Protein AF-A0A1I6V707-F1 (afdb_monomer)

pLDDT: mean 90.72, std 6.78, range [65.81, 97.94]

Foldseek 3Di:
DVLVVQLVVQVVVLVVVCVVVVFDCPVQVVLLSVLSSLVVVLCCLAPVCPPPPHDDPPNDHDPPVVSVVSNVSSVCSNCVSVVVD

Secondary structure (DSSP, 8-state):
-HHHHHHHHHHHHHHHHHHHTT---TTTHHHHHHHHHHHHHHHHHHTGGGSSS--SS---PPPHHHHHHHHHHHHHHHHHHHH--

Sequence (85 aa):
MLIAVLGAIFGFLIKTIYSELGISKEKYEWTIMLGIYIFIFVLYRNKLQFSGWYTGKGREKLPRSATQFFVIISTLLILSPIYLR

Nearest PDB structures (foldseek):
  3ter-assembly1_A  TM=5.071E-01  e=7.993E+00  Caenorhabditis elegans

Solvent-accessible surface area (backbone atoms only — not comparable to full-atom values): 4916 Å² total; per-residue (Å²): 108,69,69,58,54,52,47,51,54,53,50,52,52,52,52,52,56,34,57,79,69,71,54,80,50,87,87,42,48,69,48,32,52,51,11,52,50,44,40,50,50,52,49,35,49,63,48,58,50,70,71,71,86,55,86,62,89,84,85,58,63,64,55,70,66,59,46,50,52,44,48,52,51,15,49,50,37,48,51,42,61,77,79,70,107

Radius of gyration: 14.42 Å; Cα contacts (8 Å, |Δi|>4): 56; chains: 1; bounding box: 33×28×42 Å

Structure (mmCIF, N/CA/C/O backbone):
data_AF-A0A1I6V707-F1
#
_entry.id   AF-A0A1I6V707-F1
#
loop_
_atom_site.group_PDB
_atom_site.id
_atom_site.type_symbol
_atom_site.label_atom_id
_atom_site.label_alt_id
_atom_site.label_comp_id
_atom_site.label_asym_id
_atom_site.label_entity_id
_atom_site.label_seq_id
_atom_site.pdbx_PDB_ins_code
_atom_site.Cartn_x
_atom_site.Cartn_y
_atom_site.Cartn_z
_atom_site.occupancy
_atom_site.B_iso_or_equiv
_atom_site.auth_seq_id
_atom_site.auth_comp_id
_atom_site.auth_asym_id
_atom_site.auth_atom_id
_atom_site.pdbx_PDB_model_num
ATOM 1 N N . MET A 1 1 ? -4.096 -14.603 6.686 1.00 79.94 1 MET A N 1
ATOM 2 C CA . MET A 1 1 ? -4.771 -14.973 5.420 1.00 79.94 1 MET A CA 1
ATOM 3 C C . MET A 1 1 ? -5.181 -13.753 4.593 1.00 79.94 1 MET A C 1
ATOM 5 O O . MET A 1 1 ? -4.677 -13.620 3.490 1.00 79.94 1 MET A O 1
ATOM 9 N N . LEU A 1 2 ? -6.003 -12.827 5.113 1.00 87.19 2 LEU A N 1
ATOM 10 C CA . LEU A 1 2 ? -6.497 -11.663 4.349 1.00 87.19 2 LEU A CA 1
ATOM 11 C C . LEU A 1 2 ? -5.386 -10.811 3.701 1.00 87.19 2 LEU A C 1
ATOM 13 O O . LEU A 1 2 ? -5.471 -10.502 2.519 1.00 87.19 2 LEU A O 1
ATOM 17 N N . ILE A 1 3 ? -4.325 -10.479 4.447 1.00 89.38 3 ILE A N 1
ATOM 18 C CA . ILE A 1 3 ? -3.191 -9.690 3.926 1.00 89.38 3 ILE A CA 1
ATOM 19 C C . ILE A 1 3 ? -2.489 -10.418 2.772 1.00 89.38 3 ILE A C 1
ATOM 21 O O . ILE A 1 3 ? -2.155 -9.785 1.780 1.00 89.38 3 ILE A O 1
ATOM 25 N N . ALA A 1 4 ? -2.315 -11.740 2.866 1.00 90.31 4 ALA A N 1
ATOM 26 C CA . ALA A 1 4 ? -1.685 -12.533 1.811 1.00 90.31 4 ALA A CA 1
ATOM 27 C C . ALA A 1 4 ? -2.550 -12.583 0.540 1.00 90.31 4 ALA A C 1
ATOM 29 O O . ALA A 1 4 ? -2.030 -12.411 -0.556 1.00 90.31 4 ALA A O 1
ATOM 30 N N . VAL A 1 5 ? -3.872 -12.742 0.687 1.00 94.75 5 VAL A N 1
ATOM 31 C CA . VAL A 1 5 ? -4.817 -12.717 -0.444 1.00 94.75 5 VAL A CA 1
ATOM 32 C C . VAL A 1 5 ? -4.808 -11.350 -1.128 1.00 94.75 5 VAL A C 1
ATOM 34 O O . VAL A 1 5 ? -4.670 -11.271 -2.344 1.00 94.75 5 VAL A O 1
ATOM 37 N N . LEU A 1 6 ? -4.889 -10.263 -0.355 1.00 94.88 6 LEU A N 1
ATOM 38 C CA . LEU A 1 6 ? -4.800 -8.907 -0.900 1.00 94.88 6 LEU A CA 1
ATOM 39 C C . LEU A 1 6 ? -3.440 -8.656 -1.558 1.00 94.88 6 LEU A C 1
ATOM 41 O O . LEU A 1 6 ? -3.388 -8.088 -2.643 1.00 94.88 6 LEU A O 1
ATOM 45 N N . GLY A 1 7 ? -2.354 -9.121 -0.940 1.00 94.88 7 GLY A N 1
ATOM 46 C CA . GLY A 1 7 ? -1.003 -9.031 -1.490 1.00 94.88 7 GLY A CA 1
ATOM 47 C C . GLY A 1 7 ? -0.887 -9.724 -2.843 1.00 94.88 7 GLY A C 1
ATOM 48 O O . GLY A 1 7 ? -0.355 -9.134 -3.776 1.00 94.88 7 GLY A O 1
ATOM 49 N N . ALA A 1 8 ? -1.452 -10.924 -2.985 1.00 95.00 8 ALA A N 1
ATOM 50 C CA . ALA A 1 8 ? -1.481 -11.644 -4.255 1.00 95.00 8 ALA A CA 1
ATOM 51 C C . ALA A 1 8 ? -2.302 -10.902 -5.324 1.00 95.00 8 ALA A C 1
ATOM 53 O O . ALA A 1 8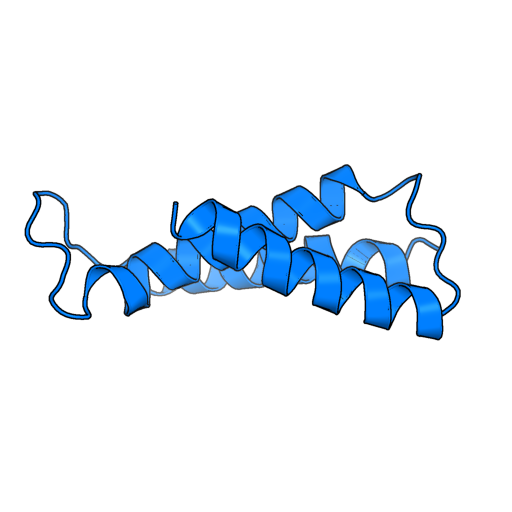 ? -1.839 -10.758 -6.453 1.00 95.00 8 ALA A O 1
ATOM 54 N N . ILE A 1 9 ? -3.483 -10.380 -4.965 1.00 96.62 9 ILE A N 1
ATOM 55 C CA . ILE A 1 9 ? -4.351 -9.627 -5.886 1.00 96.62 9 ILE A CA 1
ATOM 56 C C . ILE A 1 9 ? -3.655 -8.350 -6.373 1.00 96.62 9 ILE A C 1
ATOM 58 O O . ILE A 1 9 ? -3.540 -8.129 -7.578 1.00 96.62 9 ILE A O 1
ATOM 62 N N . PHE A 1 10 ? -3.158 -7.518 -5.453 1.00 95.81 10 PHE A N 1
ATOM 63 C CA . PHE A 1 10 ? -2.462 -6.279 -5.809 1.00 95.81 10 PHE A CA 1
ATOM 64 C C . PHE A 1 10 ? -1.142 -6.557 -6.532 1.00 95.81 10 PHE A C 1
ATOM 66 O O . PHE A 1 10 ? -0.831 -5.879 -7.507 1.00 95.81 10 PHE A O 1
ATOM 73 N N . GLY A 1 11 ? -0.396 -7.579 -6.111 1.00 94.38 11 GLY A N 1
ATOM 74 C CA . GLY A 1 11 ? 0.836 -8.005 -6.769 1.00 94.38 11 GLY A CA 1
ATOM 75 C C . GLY A 1 11 ? 0.596 -8.431 -8.216 1.00 94.38 11 GLY A C 1
ATOM 76 O O . GLY A 1 11 ? 1.307 -7.979 -9.110 1.00 94.38 11 GLY A O 1
ATOM 77 N N . PHE A 1 12 ? -0.443 -9.231 -8.474 1.00 94.69 12 PHE A N 1
ATOM 78 C CA . PHE A 1 12 ? -0.828 -9.627 -9.830 1.00 94.69 12 PHE A CA 1
ATOM 79 C C . PHE A 1 12 ? -1.262 -8.428 -10.687 1.00 94.69 12 PHE A C 1
ATOM 81 O O . PHE A 1 12 ? -0.842 -8.303 -11.840 1.00 94.69 12 PHE A O 1
ATOM 88 N N . LEU A 1 13 ? -2.054 -7.515 -10.118 1.00 95.44 13 LEU A N 1
ATOM 89 C CA . LEU A 1 13 ? -2.527 -6.318 -10.813 1.00 95.44 13 LEU A CA 1
ATOM 90 C C . LEU A 1 13 ? -1.364 -5.401 -11.217 1.00 95.44 13 LEU A C 1
ATOM 92 O O . LEU A 1 13 ? -1.231 -5.062 -12.392 1.00 95.44 13 LEU A O 1
ATOM 96 N N . ILE A 1 14 ? -0.468 -5.068 -10.281 1.00 93.69 14 ILE A N 1
ATOM 97 C CA . ILE A 1 14 ? 0.720 -4.251 -10.576 1.00 93.69 14 ILE A CA 1
ATOM 98 C C . ILE A 1 14 ? 1.656 -4.982 -11.543 1.00 93.69 14 ILE A C 1
ATOM 100 O O . ILE A 1 14 ? 2.207 -4.368 -12.459 1.00 93.69 14 ILE A O 1
ATOM 104 N N . LYS A 1 15 ? 1.795 -6.310 -11.409 1.00 91.25 15 LYS A N 1
ATOM 105 C CA . LYS A 1 15 ? 2.577 -7.117 -12.348 1.00 91.25 15 LYS A CA 1
ATOM 106 C C . LYS A 1 15 ? 2.043 -6.987 -13.773 1.00 91.25 15 LYS A C 1
ATOM 108 O O . LYS A 1 15 ? 2.845 -6.829 -14.691 1.00 91.25 15 LYS A O 1
ATOM 113 N N . THR A 1 16 ? 0.733 -7.033 -13.957 1.00 93.25 16 THR A N 1
ATOM 114 C CA . THR A 1 16 ? 0.109 -6.904 -15.279 1.00 93.25 16 THR A CA 1
ATOM 115 C C . THR A 1 16 ? 0.377 -5.518 -15.864 1.00 93.25 16 THR A C 1
ATOM 117 O O . THR A 1 16 ? 0.968 -5.421 -16.934 1.00 93.25 16 THR A O 1
ATOM 120 N N . ILE A 1 17 ? 0.097 -4.452 -15.105 1.00 92.75 17 ILE A N 1
ATOM 121 C CA . ILE A 1 17 ? 0.320 -3.061 -15.541 1.00 92.75 17 ILE A CA 1
ATOM 122 C C . ILE A 1 17 ? 1.778 -2.829 -15.960 1.00 92.75 17 ILE A C 1
ATOM 124 O O . ILE A 1 17 ? 2.043 -2.261 -17.012 1.00 92.75 17 ILE A O 1
ATOM 128 N N . TYR A 1 18 ? 2.750 -3.295 -15.174 1.00 91.00 18 TYR A N 1
ATOM 129 C CA . TYR A 1 18 ? 4.168 -3.073 -15.495 1.00 91.00 18 TYR A CA 1
ATOM 130 C C . TYR A 1 18 ? 4.659 -3.902 -16.676 1.00 91.00 18 TYR A C 1
ATOM 132 O O . TYR A 1 18 ? 5.620 -3.502 -17.326 1.00 91.00 18 TYR A O 1
ATOM 140 N N . SER A 1 19 ? 4.004 -5.029 -16.965 1.00 90.12 19 SER A N 1
ATOM 141 C CA . SER A 1 19 ? 4.275 -5.794 -18.183 1.00 90.12 19 SER A CA 1
ATOM 142 C C . SER A 1 19 ? 3.836 -5.016 -19.422 1.00 90.12 19 SER A C 1
ATOM 144 O O . SER A 1 19 ? 4.616 -4.894 -20.359 1.00 90.12 19 SER A O 1
ATOM 146 N N . GLU A 1 20 ? 2.631 -4.438 -19.391 1.00 91.88 20 GLU A N 1
ATOM 147 C CA . GLU A 1 20 ? 2.090 -3.609 -20.480 1.00 91.88 20 GLU A CA 1
ATOM 148 C C . GLU A 1 20 ? 2.930 -2.342 -20.719 1.00 91.88 20 GLU A C 1
ATOM 150 O O . GLU A 1 20 ? 3.099 -1.897 -21.849 1.00 91.88 20 GLU A O 1
ATOM 155 N N . LEU A 1 21 ? 3.518 -1.776 -19.659 1.00 89.69 21 LEU A N 1
ATOM 156 C CA . LEU A 1 21 ? 4.399 -0.604 -19.745 1.00 89.69 21 LEU A CA 1
ATOM 157 C C . LEU A 1 21 ? 5.855 -0.938 -20.131 1.00 89.69 21 LEU A C 1
ATOM 159 O O . LEU A 1 21 ? 6.676 -0.027 -20.252 1.00 89.69 21 LEU A O 1
ATOM 163 N N . GLY A 1 22 ? 6.205 -2.220 -20.293 1.00 88.06 22 GLY A N 1
ATOM 164 C CA . GLY A 1 22 ? 7.569 -2.652 -20.619 1.00 88.06 22 GLY A CA 1
ATOM 165 C C . GLY A 1 22 ? 8.605 -2.357 -19.525 1.00 88.06 22 GLY A C 1
ATOM 166 O O . GLY A 1 22 ? 9.782 -2.162 -19.826 1.00 88.06 22 GLY A O 1
ATOM 167 N N . ILE A 1 23 ? 8.185 -2.285 -18.257 1.00 85.44 23 ILE A N 1
ATOM 168 C CA . ILE A 1 23 ? 9.061 -1.975 -17.119 1.00 85.44 23 ILE A CA 1
ATOM 169 C C . ILE A 1 23 ? 9.655 -3.275 -16.558 1.00 85.44 23 ILE A C 1
ATOM 171 O O . ILE A 1 23 ? 8.928 -4.169 -16.113 1.00 85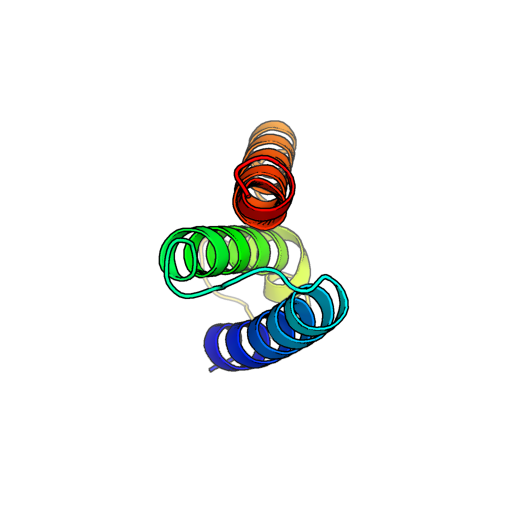.44 23 ILE A O 1
ATOM 175 N N . SER A 1 24 ? 10.991 -3.357 -16.534 1.00 77.69 24 SER A N 1
ATOM 176 C CA . SER A 1 24 ? 11.725 -4.443 -15.871 1.00 77.69 24 SER A CA 1
ATOM 177 C C . SER A 1 24 ? 11.502 -4.396 -14.355 1.00 77.69 24 SER A C 1
ATOM 179 O O . SER A 1 24 ? 11.702 -3.367 -13.709 1.00 77.69 24 SER A O 1
ATOM 181 N N . LYS A 1 25 ? 11.072 -5.525 -13.783 1.00 67.56 25 LYS A N 1
ATOM 182 C CA . LYS A 1 25 ? 10.686 -5.627 -12.365 1.00 67.56 25 LYS A CA 1
ATOM 183 C C . LYS A 1 25 ? 11.829 -6.002 -11.439 1.00 67.56 25 LYS A C 1
ATOM 185 O O . LYS A 1 25 ? 11.753 -5.676 -10.261 1.00 67.56 25 LYS A O 1
ATOM 190 N N . GLU A 1 26 ? 12.870 -6.646 -11.956 1.00 76.81 26 GLU A N 1
ATOM 191 C CA . GLU A 1 26 ? 13.906 -7.298 -11.142 1.00 76.81 26 GLU A CA 1
ATOM 192 C C . GLU A 1 26 ? 14.597 -6.324 -10.183 1.00 76.81 26 GLU A C 1
ATOM 194 O O . GLU A 1 26 ? 14.875 -6.658 -9.035 1.00 76.81 26 GLU A O 1
ATOM 199 N N . LYS A 1 27 ? 14.801 -5.076 -10.618 1.00 82.44 27 LYS A N 1
ATOM 200 C CA . LYS A 1 27 ? 15.455 -4.049 -9.800 1.00 82.44 27 LYS A CA 1
ATOM 201 C C . LYS A 1 27 ? 14.554 -3.466 -8.705 1.00 82.44 27 LYS A C 1
ATOM 203 O O . LYS A 1 27 ? 15.058 -3.028 -7.675 1.00 82.44 27 LYS A O 1
ATOM 208 N N . TYR A 1 28 ? 13.239 -3.428 -8.916 1.00 88.12 28 TYR A N 1
ATOM 209 C CA . TYR A 1 28 ? 12.311 -2.666 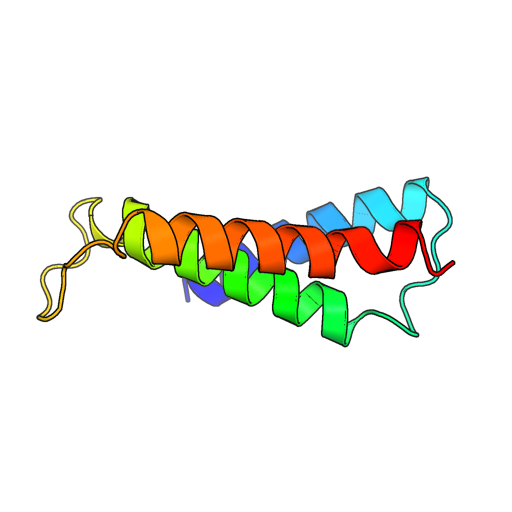-8.070 1.00 88.12 28 TYR A CA 1
ATOM 210 C C . TYR A 1 28 ? 11.260 -3.523 -7.357 1.00 88.12 28 TYR A C 1
ATOM 212 O O . TYR A 1 28 ? 10.382 -2.983 -6.684 1.00 88.12 28 TYR A O 1
ATOM 220 N N . GLU A 1 29 ? 11.343 -4.847 -7.471 1.00 89.50 29 GLU A N 1
ATOM 221 C CA . GLU A 1 29 ? 10.365 -5.784 -6.918 1.00 89.50 29 GLU A CA 1
ATOM 222 C C . GLU A 1 29 ? 10.123 -5.571 -5.417 1.00 89.50 29 GLU A C 1
ATOM 224 O O . GLU A 1 29 ? 8.979 -5.402 -4.996 1.00 89.50 29 GLU A O 1
ATOM 229 N N . TRP A 1 30 ? 11.191 -5.459 -4.623 1.00 91.75 30 TRP A N 1
ATOM 230 C CA . TRP A 1 30 ? 11.098 -5.199 -3.182 1.00 91.75 30 TRP A CA 1
ATOM 231 C C . TRP A 1 30 ? 10.443 -3.854 -2.857 1.00 91.75 30 TRP A C 1
ATOM 233 O O . TRP A 1 30 ? 9.624 -3.767 -1.941 1.00 91.75 30 TRP A O 1
ATOM 243 N N . THR A 1 31 ? 10.752 -2.812 -3.631 1.00 93.06 31 THR A N 1
ATOM 244 C CA . THR A 1 31 ? 10.166 -1.473 -3.475 1.00 93.06 31 THR A CA 1
ATOM 245 C C . THR A 1 31 ? 8.661 -1.504 -3.731 1.00 93.06 31 THR A C 1
ATOM 247 O O . THR A 1 31 ? 7.877 -0.967 -2.945 1.00 93.06 31 THR A O 1
ATOM 250 N N . ILE A 1 32 ? 8.246 -2.190 -4.798 1.00 93.88 32 ILE A N 1
ATOM 251 C CA . ILE A 1 32 ? 6.839 -2.360 -5.166 1.00 93.88 32 ILE A CA 1
ATOM 252 C C . ILE A 1 32 ? 6.109 -3.181 -4.098 1.00 93.88 32 ILE A C 1
ATOM 254 O O . ILE A 1 32 ? 5.032 -2.784 -3.652 1.00 93.88 32 ILE A O 1
ATOM 258 N N . MET A 1 33 ? 6.699 -4.295 -3.648 1.00 94.25 33 MET A N 1
ATOM 259 C CA . MET A 1 33 ? 6.131 -5.137 -2.591 1.00 94.25 33 MET A CA 1
ATOM 260 C C . MET A 1 33 ? 5.933 -4.355 -1.289 1.00 94.25 33 MET A C 1
ATOM 262 O O . MET A 1 33 ? 4.865 -4.446 -0.681 1.00 94.25 33 MET A O 1
ATOM 266 N N . LEU 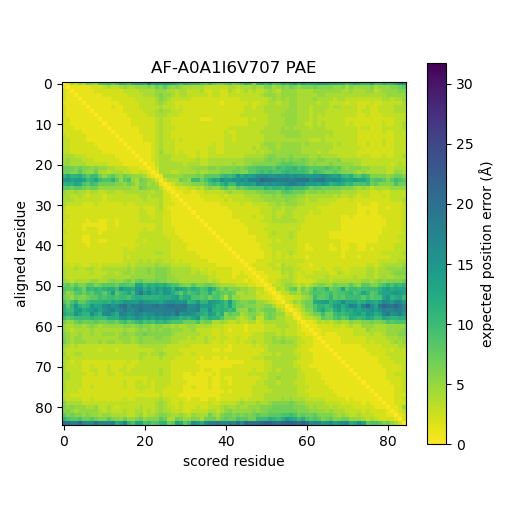A 1 34 ? 6.915 -3.543 -0.884 1.00 96.25 34 LEU A N 1
ATOM 267 C CA . LEU A 1 34 ? 6.808 -2.698 0.304 1.00 96.25 34 LEU A CA 1
ATOM 268 C C . LEU A 1 34 ? 5.691 -1.656 0.158 1.00 96.25 34 LEU A C 1
ATOM 270 O O . LEU A 1 34 ? 4.896 -1.472 1.080 1.00 96.25 34 LEU A O 1
ATOM 274 N N . GLY A 1 35 ? 5.585 -1.015 -1.009 1.00 97.06 35 GLY A N 1
ATOM 275 C CA . GLY A 1 35 ? 4.501 -0.080 -1.306 1.00 97.06 35 GLY A CA 1
ATOM 276 C C . GLY A 1 35 ? 3.119 -0.735 -1.202 1.00 97.06 35 GLY A C 1
ATOM 277 O O . GLY A 1 35 ? 2.244 -0.223 -0.502 1.00 97.06 35 GLY A O 1
ATOM 278 N N . ILE A 1 36 ? 2.939 -1.912 -1.811 1.00 96.62 36 ILE A N 1
ATOM 279 C CA . ILE A 1 36 ? 1.695 -2.696 -1.722 1.00 96.62 36 ILE A CA 1
ATOM 280 C C . ILE A 1 36 ? 1.382 -3.064 -0.268 1.00 96.62 36 ILE A C 1
ATOM 282 O O . ILE A 1 36 ? 0.240 -2.926 0.173 1.00 96.62 36 ILE A O 1
ATOM 286 N N . TYR A 1 37 ? 2.383 -3.499 0.497 1.00 96.50 37 TYR A N 1
ATOM 287 C CA . TYR A 1 37 ? 2.204 -3.862 1.900 1.00 96.50 37 TYR A CA 1
ATOM 288 C C . TYR A 1 37 ? 1.712 -2.678 2.745 1.00 96.50 37 TYR A C 1
ATOM 290 O O . TYR A 1 37 ? 0.737 -2.816 3.487 1.00 96.50 37 TYR A O 1
ATOM 298 N N . ILE A 1 38 ? 2.323 -1.497 2.589 1.00 97.44 38 ILE A N 1
ATOM 299 C CA . ILE A 1 38 ? 1.898 -0.270 3.283 1.00 97.44 38 ILE A CA 1
ATOM 300 C C . ILE A 1 38 ? 0.468 0.110 2.878 1.00 97.44 38 ILE A C 1
ATOM 302 O O . ILE A 1 38 ? -0.351 0.440 3.738 1.00 97.44 38 ILE A O 1
ATOM 306 N N . PHE A 1 39 ? 0.134 0.019 1.589 1.00 97.25 39 PHE A N 1
ATOM 307 C CA . PHE A 1 39 ? -1.215 0.309 1.108 1.00 97.25 39 PHE A CA 1
ATOM 308 C C . PHE A 1 39 ? -2.264 -0.625 1.737 1.00 97.25 39 PHE A C 1
ATOM 310 O O . PHE A 1 39 ? -3.285 -0.164 2.259 1.00 97.25 39 PHE A O 1
ATOM 317 N N . ILE A 1 40 ? -1.991 -1.935 1.762 1.00 96.50 40 ILE A N 1
ATOM 318 C CA . ILE A 1 40 ? -2.859 -2.933 2.402 1.00 96.50 40 ILE A CA 1
ATOM 319 C C . ILE A 1 40 ? -2.986 -2.657 3.900 1.00 96.50 40 ILE A C 1
ATOM 321 O O . ILE A 1 40 ? -4.090 -2.746 4.436 1.00 96.50 40 ILE A O 1
ATOM 325 N N . PHE A 1 41 ? -1.895 -2.294 4.578 1.00 94.94 41 PHE A N 1
ATOM 326 C CA . PHE A 1 41 ? -1.919 -1.935 5.994 1.00 94.94 41 PHE A CA 1
ATOM 327 C C . PHE A 1 41 ? -2.885 -0.774 6.269 1.00 94.94 41 PHE A C 1
ATOM 329 O O . PHE A 1 41 ? -3.722 -0.875 7.170 1.00 94.94 41 PHE A O 1
ATOM 336 N N . VAL A 1 42 ? -2.842 0.292 5.464 1.00 96.06 42 VAL A N 1
ATOM 337 C CA . VAL A 1 42 ? -3.765 1.428 5.608 1.00 96.06 42 VAL A CA 1
ATOM 338 C C . VAL A 1 42 ? -5.210 1.011 5.332 1.00 96.06 42 VAL A C 1
ATOM 340 O O . VAL A 1 42 ? -6.106 1.331 6.119 1.00 96.06 42 VAL A O 1
ATOM 343 N N . LEU A 1 43 ? -5.453 0.268 4.245 1.00 94.62 43 LEU A N 1
ATOM 344 C CA . LEU A 1 43 ? -6.785 -0.237 3.894 1.00 94.62 43 LEU A CA 1
ATOM 345 C C . LEU A 1 43 ? -7.364 -1.101 5.023 1.00 94.62 43 LEU A C 1
ATOM 347 O O . LEU A 1 43 ? -8.540 -0.982 5.387 1.00 94.62 43 LEU A O 1
ATOM 351 N N . TYR A 1 44 ? -6.516 -1.947 5.600 1.00 92.56 44 TYR A N 1
ATOM 352 C CA . TYR A 1 44 ? -6.864 -2.803 6.713 1.00 92.56 44 TYR A CA 1
ATOM 353 C C . TYR A 1 44 ? -7.236 -1.987 7.950 1.00 92.56 44 TYR A C 1
ATOM 355 O O . TYR A 1 44 ? -8.357 -2.115 8.446 1.00 92.56 44 TYR A O 1
ATOM 363 N N . ARG A 1 45 ? -6.338 -1.098 8.395 1.00 92.62 45 ARG A N 1
ATOM 364 C CA . ARG A 1 45 ? -6.498 -0.290 9.612 1.00 92.62 45 ARG A CA 1
ATOM 365 C C . ARG A 1 45 ? -7.641 0.712 9.550 1.00 92.62 45 ARG A C 1
ATOM 367 O O . ARG A 1 45 ? -8.140 1.076 10.602 1.00 92.62 45 ARG A O 1
ATOM 374 N N . ASN A 1 46 ? -8.071 1.154 8.369 1.00 93.75 46 ASN A N 1
ATOM 375 C CA . ASN A 1 46 ? -9.103 2.191 8.253 1.00 93.75 46 ASN A CA 1
ATOM 376 C C . ASN A 1 46 ? -10.468 1.689 7.776 1.00 93.75 46 ASN A C 1
ATOM 378 O O . ASN A 1 46 ? -11.480 2.329 8.079 1.00 93.75 46 ASN A O 1
ATOM 382 N N . LYS A 1 47 ? -10.518 0.570 7.039 1.00 91.00 47 LYS A N 1
ATOM 383 C CA . LYS A 1 47 ? -11.756 0.055 6.434 1.00 91.00 47 LYS A CA 1
ATOM 384 C C . LYS 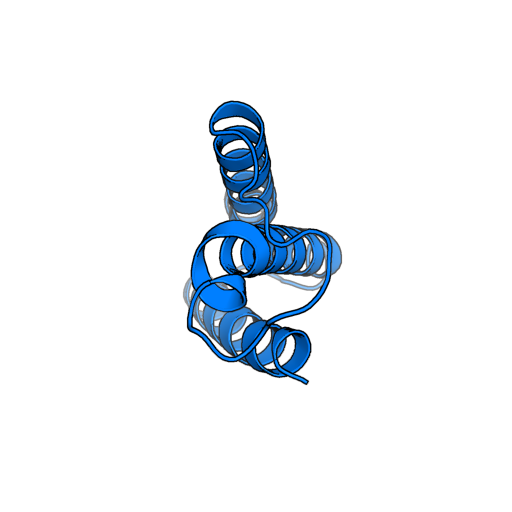A 1 47 ? -12.037 -1.389 6.833 1.00 91.00 47 LYS A C 1
ATOM 386 O O . LYS A 1 47 ? -13.066 -1.652 7.451 1.00 91.00 47 LYS A O 1
ATOM 391 N N . LEU A 1 48 ? -11.133 -2.322 6.521 1.00 89.56 48 LEU A N 1
ATOM 392 C CA . LEU A 1 48 ? -11.425 -3.756 6.671 1.00 89.56 48 LEU A CA 1
ATOM 393 C C . LEU A 1 48 ? -11.585 -4.159 8.139 1.00 89.56 48 LEU A C 1
ATOM 395 O O . LEU A 1 48 ? -12.528 -4.878 8.455 1.00 89.56 48 LEU A O 1
ATOM 399 N N . GLN A 1 49 ? -10.764 -3.624 9.045 1.00 89.06 49 GLN A N 1
ATOM 400 C CA . GLN A 1 49 ? -10.875 -3.879 10.486 1.00 89.06 49 GLN A CA 1
ATOM 401 C C . GLN A 1 49 ? -12.231 -3.424 11.072 1.00 89.06 49 GLN A C 1
ATOM 403 O O . GLN A 1 49 ? -12.657 -3.911 12.116 1.00 89.06 49 GLN A O 1
ATOM 408 N N . PHE A 1 50 ? -12.950 -2.513 10.403 1.00 88.44 50 PHE A N 1
ATOM 409 C CA . PHE A 1 50 ? -14.239 -1.986 10.868 1.00 88.44 50 PHE A CA 1
ATOM 410 C C . PHE A 1 50 ? -15.464 -2.683 10.278 1.00 88.44 50 PHE A C 1
ATOM 412 O O . PHE A 1 50 ? -16.565 -2.409 10.745 1.00 88.44 50 PHE A O 1
ATOM 419 N N . SER A 1 51 ? -15.285 -3.611 9.336 1.00 85.75 51 SER A N 1
ATOM 420 C CA . SER A 1 51 ? -16.377 -4.305 8.630 1.00 85.75 51 SER A CA 1
ATOM 421 C C . SER A 1 51 ? -17.110 -5.389 9.442 1.00 85.75 51 SER A C 1
ATOM 423 O O . SER A 1 51 ? -17.893 -6.148 8.887 1.00 85.75 51 SER A O 1
ATOM 425 N N . GLY A 1 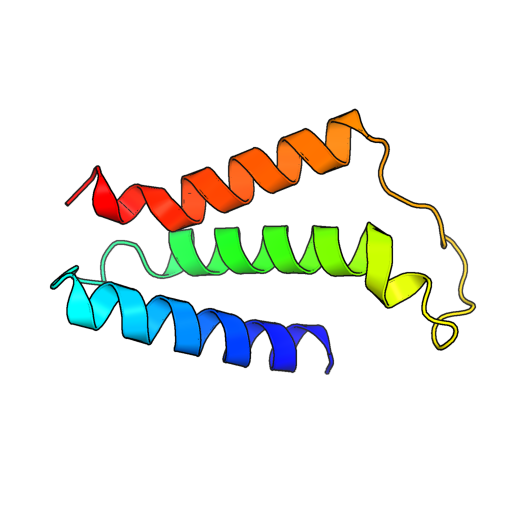52 ? -16.893 -5.454 10.759 1.00 79.25 52 GLY A N 1
ATOM 426 C CA . GLY A 1 52 ? -17.696 -6.263 11.687 1.00 79.25 52 GLY A CA 1
ATOM 427 C C . GLY A 1 52 ? -17.099 -7.618 12.077 1.00 79.25 52 GLY A C 1
ATOM 428 O O . GLY A 1 52 ? -17.502 -8.168 13.093 1.00 79.25 52 GLY A O 1
ATOM 429 N N . TRP A 1 53 ? -16.097 -8.122 11.352 1.00 83.25 53 TRP A N 1
ATOM 430 C CA . TRP A 1 53 ? -15.456 -9.412 11.659 1.00 83.25 53 TRP A CA 1
ATOM 431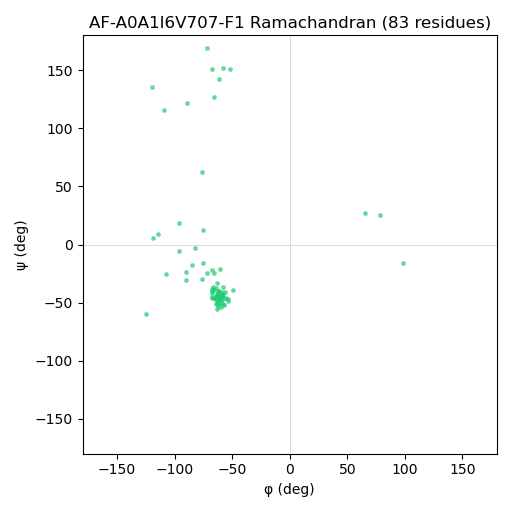 C C . TRP A 1 53 ? -14.329 -9.326 12.705 1.00 83.25 53 TRP A C 1
ATOM 433 O O . TRP A 1 53 ? -13.950 -10.344 13.277 1.00 83.25 53 TRP A O 1
ATOM 443 N N . TYR A 1 54 ? -13.784 -8.132 12.969 1.00 81.44 54 TYR A N 1
ATOM 444 C CA . TYR A 1 54 ? -12.743 -7.918 13.979 1.00 81.44 54 TYR A CA 1
ATOM 445 C C . TYR A 1 54 ? -13.294 -7.148 15.187 1.00 81.44 54 TYR A C 1
ATOM 447 O O . TYR A 1 54 ? -13.662 -5.976 15.079 1.00 81.44 54 TYR A O 1
ATOM 455 N N . THR A 1 55 ? -13.301 -7.797 16.352 1.00 80.94 55 THR A N 1
ATOM 456 C CA . THR A 1 55 ? -13.788 -7.246 17.634 1.00 80.94 55 THR A CA 1
ATOM 457 C C . THR A 1 55 ? -12.685 -7.083 18.689 1.00 80.94 55 THR A C 1
ATOM 459 O O . THR A 1 55 ? -12.970 -6.774 19.842 1.00 80.94 55 THR A O 1
ATOM 462 N N . GLY A 1 56 ? -11.415 -7.269 18.312 1.00 82.81 56 GLY A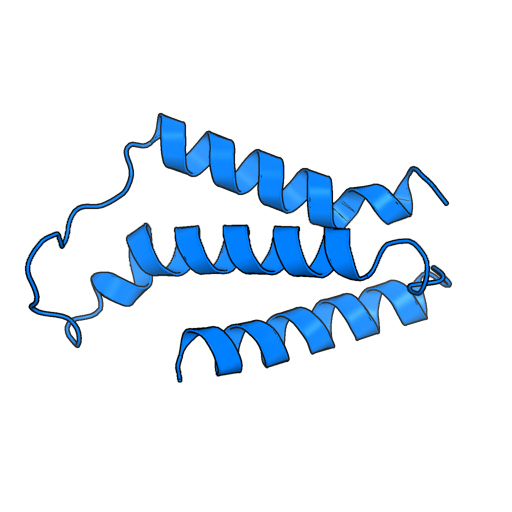 N 1
ATOM 463 C CA . GLY A 1 56 ? -10.278 -7.189 19.232 1.00 82.81 56 GLY A CA 1
ATOM 464 C C . GLY A 1 56 ? -9.930 -5.769 19.701 1.00 82.81 56 GLY A C 1
ATOM 465 O O . GLY A 1 56 ? -10.380 -4.766 19.138 1.00 82.81 56 GLY A O 1
ATOM 466 N N . LYS A 1 57 ? -9.055 -5.687 20.715 1.00 76.88 57 LYS A N 1
ATOM 467 C CA . LYS A 1 57 ? -8.479 -4.426 21.220 1.00 76.88 57 LYS A CA 1
ATOM 468 C C . LYS A 1 57 ? -7.734 -3.675 20.096 1.00 76.88 57 LYS A C 1
ATOM 470 O O . LYS A 1 57 ? -7.242 -4.290 19.147 1.00 76.88 57 LYS A O 1
ATOM 475 N N . GLY A 1 58 ? -7.667 -2.343 20.186 1.00 77.00 58 GLY A N 1
ATOM 476 C CA . GLY A 1 58 ? -6.967 -1.496 19.204 1.00 77.00 58 GLY A CA 1
ATOM 477 C C . GLY A 1 58 ? -7.729 -1.250 17.895 1.00 77.00 58 GLY A C 1
ATOM 478 O O . GLY A 1 58 ? -7.109 -1.002 16.854 1.00 77.00 58 GLY A O 1
ATOM 479 N N . ARG A 1 59 ? -9.067 -1.338 17.922 1.00 81.94 59 ARG A N 1
ATOM 480 C CA . ARG A 1 59 ? -9.973 -1.004 16.808 1.00 81.94 59 ARG A CA 1
ATOM 481 C C . ARG A 1 59 ? -10.125 0.518 16.666 1.00 81.94 59 ARG A C 1
ATOM 483 O O . ARG A 1 59 ? -11.208 1.075 16.801 1.00 81.94 59 ARG A O 1
ATOM 490 N N . GLU A 1 60 ? -9.014 1.180 16.382 1.00 88.12 60 GLU A N 1
ATOM 491 C CA . GLU A 1 60 ? -8.941 2.619 16.144 1.00 88.12 60 GLU A CA 1
ATOM 492 C C . GLU A 1 60 ? -8.402 2.878 14.742 1.00 88.12 60 GLU A C 1
ATOM 494 O O . GLU A 1 60 ? -7.449 2.228 14.299 1.00 88.12 60 GLU A O 1
ATOM 499 N N . LYS A 1 61 ? -9.038 3.815 14.032 1.00 91.62 61 LYS A N 1
ATOM 500 C CA . LYS A 1 61 ? -8.564 4.249 12.718 1.00 91.62 61 LYS A CA 1
ATOM 501 C C . LYS A 1 61 ? -7.247 4.988 12.895 1.00 91.62 61 LYS A C 1
ATOM 503 O O . LYS A 1 61 ? -7.020 5.638 13.913 1.00 91.62 61 LYS A O 1
ATOM 508 N N . LEU A 1 62 ? -6.401 4.931 11.876 1.00 92.69 62 LEU A N 1
ATOM 509 C CA . LEU A 1 62 ? -5.251 5.818 11.826 1.00 92.69 62 LEU A CA 1
ATOM 510 C C . LEU A 1 62 ? -5.742 7.277 11.795 1.00 92.69 62 LEU A C 1
ATOM 512 O O . LEU A 1 62 ? -6.729 7.573 11.109 1.00 92.69 62 LEU A O 1
ATOM 516 N N . PRO A 1 63 ? -5.045 8.206 12.472 1.00 95.19 63 PRO A N 1
ATOM 517 C CA . PRO A 1 63 ? -5.279 9.631 12.290 1.00 95.19 63 PRO A CA 1
ATOM 518 C C . PRO A 1 63 ? -5.233 10.006 10.805 1.00 95.19 63 PRO A C 1
ATOM 520 O O . PRO A 1 63 ? -4.530 9.377 10.004 1.00 95.19 63 PRO A O 1
ATOM 523 N N . ARG A 1 64 ? -5.971 11.052 10.422 1.00 94.19 64 ARG A N 1
ATOM 524 C CA . ARG A 1 64 ? -6.059 11.488 9.019 1.00 94.19 64 ARG A CA 1
ATOM 525 C C . ARG A 1 64 ? -4.679 11.794 8.428 1.00 94.19 64 ARG A C 1
ATOM 527 O O . ARG A 1 64 ? -4.406 11.372 7.309 1.00 94.19 64 ARG A O 1
ATOM 534 N N . SER A 1 65 ? -3.811 12.443 9.203 1.00 95.88 65 SER A N 1
ATOM 535 C CA . SER A 1 65 ? -2.431 12.758 8.820 1.00 95.88 65 SER A CA 1
ATOM 536 C C . SER A 1 65 ? -1.604 11.501 8.542 1.00 95.88 65 SER A C 1
ATOM 538 O O . SER A 1 65 ? -1.025 11.377 7.468 1.00 95.88 65 SER A O 1
ATOM 540 N N . ALA A 1 66 ? -1.608 10.531 9.460 1.00 95.50 66 ALA A N 1
ATOM 541 C CA . ALA A 1 66 ? -0.896 9.264 9.292 1.00 95.50 66 ALA A CA 1
ATOM 542 C C . ALA A 1 66 ? -1.423 8.474 8.084 1.00 95.50 66 ALA A C 1
ATOM 544 O O . ALA A 1 66 ? -0.646 7.955 7.288 1.00 95.50 66 ALA A O 1
ATOM 545 N N . THR A 1 67 ? -2.745 8.434 7.905 1.00 96.06 67 THR A N 1
ATOM 546 C CA . 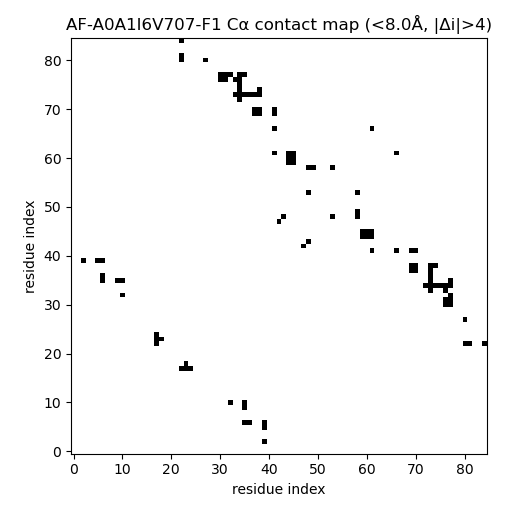THR A 1 67 ? -3.380 7.803 6.741 1.00 96.06 67 THR A CA 1
ATOM 547 C C . THR A 1 67 ? -2.889 8.425 5.438 1.00 96.06 67 THR A C 1
ATOM 549 O O . THR A 1 67 ? -2.455 7.705 4.545 1.00 96.06 67 THR A O 1
ATOM 552 N N . GLN A 1 68 ? -2.937 9.755 5.332 1.00 96.88 68 GLN A N 1
ATOM 553 C CA . GLN A 1 68 ? -2.484 10.475 4.143 1.00 96.88 68 GLN A CA 1
ATOM 554 C C . GLN A 1 68 ? -0.998 10.229 3.880 1.00 96.88 68 GLN A C 1
ATOM 556 O O . GLN A 1 68 ? -0.631 9.901 2.757 1.00 96.88 68 GLN A O 1
ATOM 561 N N . PHE A 1 69 ? -0.164 10.303 4.917 1.00 97.94 69 PHE A N 1
ATOM 562 C CA . PHE A 1 69 ? 1.271 10.049 4.826 1.00 97.94 69 PHE A CA 1
ATOM 563 C C . PHE A 1 69 ? 1.584 8.651 4.278 1.00 97.94 69 PHE A C 1
ATOM 565 O O . PHE A 1 69 ? 2.305 8.523 3.290 1.00 97.94 69 PHE A O 1
ATOM 572 N N . PHE A 1 70 ? 0.992 7.599 4.854 1.00 97.81 70 PHE A N 1
ATOM 573 C CA . PHE A 1 70 ? 1.226 6.229 4.394 1.00 97.81 70 PHE A CA 1
ATOM 574 C C . PHE A 1 70 ? 0.676 5.973 2.990 1.00 97.81 70 PHE A C 1
ATOM 576 O O . PHE A 1 70 ? 1.318 5.273 2.210 1.00 97.81 70 PHE A O 1
ATOM 583 N N . VAL A 1 71 ? -0.474 6.556 2.635 1.00 97.44 71 VAL A N 1
ATOM 584 C CA . VAL A 1 71 ? -1.010 6.459 1.268 1.00 97.44 71 VAL A CA 1
ATOM 585 C C . VAL A 1 71 ? -0.055 7.113 0.274 1.00 97.44 71 VAL A C 1
ATOM 587 O O . VAL A 1 71 ? 0.284 6.482 -0.727 1.00 97.44 71 VAL A O 1
ATOM 590 N N . ILE A 1 72 ? 0.436 8.320 0.563 1.00 97.88 72 ILE A N 1
ATOM 591 C CA . ILE A 1 72 ? 1.392 9.026 -0.299 1.00 97.88 72 ILE A CA 1
ATOM 592 C C . ILE A 1 72 ? 2.664 8.193 -0.467 1.00 97.88 72 ILE A C 1
ATOM 594 O O . ILE A 1 72 ? 3.056 7.917 -1.596 1.00 97.88 72 ILE A O 1
ATOM 598 N N . ILE A 1 73 ? 3.262 7.714 0.627 1.00 97.69 73 ILE A N 1
ATOM 599 C CA . ILE A 1 73 ? 4.478 6.890 0.565 1.00 97.69 73 ILE A CA 1
ATOM 600 C C . ILE A 1 73 ? 4.244 5.601 -0.216 1.00 97.69 73 ILE A C 1
ATOM 602 O O . ILE A 1 73 ? 5.042 5.272 -1.088 1.00 97.69 73 ILE A O 1
ATOM 606 N N . SER A 1 74 ? 3.148 4.885 0.049 1.00 97.44 74 SER A N 1
ATOM 607 C CA . SER A 1 74 ? 2.831 3.654 -0.684 1.00 97.44 74 SER A CA 1
ATOM 608 C C . SER A 1 74 ? 2.696 3.907 -2.185 1.00 97.44 74 SER A C 1
ATOM 610 O O . SER A 1 74 ? 3.232 3.151 -2.990 1.00 97.44 74 SER A O 1
ATOM 612 N N . THR A 1 75 ? 2.054 5.016 -2.555 1.00 96.31 75 THR A N 1
ATOM 613 C CA . THR A 1 75 ? 1.853 5.416 -3.948 1.00 96.31 75 THR A CA 1
ATOM 614 C C . THR A 1 75 ? 3.182 5.775 -4.603 1.00 96.31 75 THR A C 1
ATOM 616 O O . THR A 1 75 ? 3.466 5.298 -5.696 1.00 96.31 75 THR A O 1
ATOM 619 N N . LEU A 1 76 ? 4.033 6.554 -3.927 1.00 96.56 76 LEU A N 1
ATOM 620 C CA . LEU A 1 76 ? 5.364 6.908 -4.425 1.00 96.56 76 LEU A CA 1
ATOM 621 C C . LEU A 1 76 ? 6.251 5.675 -4.609 1.00 96.56 76 LEU A C 1
ATOM 623 O O . LEU A 1 76 ? 6.896 5.550 -5.644 1.00 96.56 76 LEU A O 1
ATOM 627 N N . LEU A 1 77 ? 6.257 4.746 -3.650 1.00 95.50 77 LEU A N 1
ATOM 628 C CA . LEU A 1 77 ? 7.021 3.500 -3.754 1.00 95.50 77 LEU A CA 1
ATOM 629 C C . LEU A 1 77 ? 6.560 2.662 -4.942 1.00 95.50 77 LEU A C 1
ATOM 631 O O . LEU A 1 77 ? 7.397 2.225 -5.731 1.00 95.50 77 LEU A O 1
ATOM 635 N N . ILE A 1 78 ? 5.243 2.488 -5.098 1.00 95.12 78 ILE A N 1
ATOM 636 C CA . ILE A 1 78 ? 4.679 1.753 -6.228 1.00 95.12 78 ILE A CA 1
ATOM 637 C C . ILE A 1 78 ? 5.086 2.441 -7.525 1.00 95.12 78 ILE A C 1
ATOM 639 O O . ILE A 1 78 ? 5.689 1.773 -8.348 1.00 95.12 78 ILE A O 1
ATOM 643 N N . LEU A 1 79 ? 4.845 3.745 -7.689 1.00 93.75 79 LEU A N 1
ATOM 644 C CA . LEU A 1 79 ? 5.084 4.472 -8.943 1.00 93.75 79 LEU A CA 1
ATOM 645 C C . LEU A 1 79 ? 6.563 4.766 -9.242 1.00 93.75 79 LEU A C 1
ATOM 647 O O . LEU A 1 79 ? 6.891 5.079 -10.383 1.00 93.75 79 LEU A O 1
ATOM 651 N N . SER A 1 80 ? 7.463 4.662 -8.261 1.00 92.25 80 SER A N 1
ATOM 652 C CA . SER A 1 80 ? 8.893 4.964 -8.427 1.00 92.25 80 SER A CA 1
ATOM 653 C C . SER A 1 80 ? 9.570 4.313 -9.651 1.00 92.25 80 SER A C 1
ATOM 655 O O . SER A 1 80 ? 10.321 5.017 -10.328 1.00 92.25 80 SER A O 1
ATOM 657 N N . PRO A 1 81 ? 9.283 3.051 -10.037 1.00 89.94 81 PRO A N 1
ATOM 658 C CA . PRO A 1 81 ? 9.921 2.403 -11.186 1.00 89.94 81 PRO A CA 1
ATOM 659 C C . PRO A 1 81 ? 9.535 3.026 -12.528 1.00 89.94 81 PRO A C 1
ATOM 661 O O . PRO A 1 81 ? 10.265 2.872 -13.499 1.00 89.94 81 PRO A O 1
ATOM 664 N N . ILE A 1 82 ? 8.399 3.728 -12.593 1.00 88.56 82 ILE A N 1
ATOM 665 C CA . ILE A 1 82 ? 7.944 4.413 -13.810 1.00 88.56 82 ILE A CA 1
ATOM 666 C C . ILE A 1 82 ? 8.882 5.582 -14.132 1.00 88.56 82 ILE A C 1
ATOM 668 O O . ILE A 1 82 ? 9.190 5.827 -15.294 1.00 88.56 82 ILE A O 1
ATOM 672 N N . TYR A 1 83 ? 9.351 6.283 -13.099 1.00 87.38 83 TYR A N 1
ATOM 673 C CA . TYR A 1 83 ? 10.211 7.460 -13.237 1.00 87.38 83 TYR A CA 1
ATOM 674 C C . TYR A 1 83 ? 11.703 7.114 -13.236 1.00 87.38 83 TYR A C 1
ATOM 676 O O . TYR A 1 83 ? 12.491 7.819 -13.854 1.00 87.38 83 TYR A O 1
ATOM 684 N N . LEU A 1 84 ? 12.091 6.043 -12.538 1.00 82.94 84 LEU A N 1
ATOM 685 C CA . LEU A 1 84 ? 13.484 5.607 -12.367 1.00 82.94 84 LEU A CA 1
ATOM 686 C C . LEU A 1 84 ? 13.907 4.519 -13.374 1.00 82.94 84 LEU A C 1
ATOM 688 O O . LEU A 1 84 ? 14.857 3.777 -13.100 1.00 82.94 84 LEU A O 1
ATOM 692 N N . ARG A 1 85 ? 13.157 4.376 -14.474 1.00 65.81 85 ARG A N 1
ATOM 693 C CA . ARG A 1 85 ? 13.390 3.396 -15.543 1.00 65.81 85 ARG A CA 1
ATOM 694 C C . ARG A 1 85 ? 14.815 3.457 -16.088 1.00 65.81 85 ARG A C 1
ATOM 696 O O . ARG A 1 85 ? 15.281 4.573 -16.397 1.00 65.81 85 ARG A O 1
#

Mean predicted aligned error: 4.21 Å